Protein AF-A0A9P0KTB0-F1 (afdb_monomer_lite)

Structure (mmCIF, N/CA/C/O backbone):
data_AF-A0A9P0KTB0-F1
#
_entry.id   AF-A0A9P0KTB0-F1
#
loop_
_atom_site.group_PDB
_atom_site.id
_atom_site.type_symbol
_atom_site.label_atom_id
_atom_site.label_alt_id
_atom_site.label_comp_id
_atom_site.label_asym_id
_atom_site.label_entity_id
_atom_site.label_seq_id
_atom_site.pdbx_PDB_ins_code
_atom_site.Cartn_x
_atom_site.Cartn_y
_atom_site.Cartn_z
_atom_site.occupancy
_atom_site.B_iso_or_equiv
_atom_site.auth_seq_id
_atom_site.auth_comp_id
_atom_site.auth_asym_id
_atom_site.auth_atom_id
_atom_site.pdbx_PDB_model_num
ATOM 1 N N . MET A 1 1 ? -1.984 -13.076 28.689 1.00 45.19 1 MET A N 1
ATOM 2 C CA . MET A 1 1 ? -1.529 -12.205 27.582 1.00 45.19 1 MET A CA 1
ATOM 3 C C . MET A 1 1 ? -1.527 -10.778 28.099 1.00 45.19 1 MET A C 1
ATOM 5 O O . MET A 1 1 ? -2.536 -10.356 28.647 1.00 45.19 1 MET A O 1
ATOM 9 N N . PHE A 1 2 ? -0.382 -10.100 28.063 1.00 56.25 2 PHE A N 1
ATOM 10 C CA . PHE A 1 2 ? -0.177 -8.810 28.726 1.00 56.25 2 PHE A CA 1
ATOM 11 C C . PHE A 1 2 ? -1.127 -7.754 28.145 1.00 56.25 2 PHE A C 1
ATOM 13 O O . PHE A 1 2 ? -1.122 -7.519 26.942 1.00 56.25 2 PHE A O 1
ATOM 20 N N . ASN A 1 3 ? -1.965 -7.147 28.988 1.00 59.75 3 ASN A N 1
ATOM 21 C CA . ASN A 1 3 ? -2.999 -6.172 28.617 1.00 59.75 3 ASN A CA 1
ATOM 22 C C . ASN A 1 3 ? -2.387 -4.794 28.260 1.00 59.75 3 ASN A C 1
ATOM 24 O O . ASN A 1 3 ? -2.803 -3.760 28.771 1.00 59.75 3 ASN A O 1
ATOM 28 N N . GLN A 1 4 ? -1.327 -4.801 27.446 1.00 68.00 4 GLN A N 1
ATOM 29 C CA . GLN A 1 4 ? -0.488 -3.654 27.081 1.00 68.00 4 GLN A CA 1
ATOM 30 C C . GLN A 1 4 ? -0.824 -3.093 25.688 1.00 68.00 4 GLN A C 1
ATOM 32 O O . GLN A 1 4 ? -0.052 -2.323 25.123 1.00 68.00 4 GLN A O 1
ATOM 37 N N . SER A 1 5 ? -1.970 -3.461 25.110 1.00 72.00 5 SER A N 1
ATOM 38 C CA . SER A 1 5 ? -2.433 -2.840 23.869 1.00 72.00 5 SER A CA 1
ATOM 39 C C . SER A 1 5 ? -3.031 -1.471 24.184 1.00 72.00 5 SER A C 1
ATOM 41 O O . SER A 1 5 ? -4.009 -1.355 24.923 1.00 72.00 5 SER A O 1
ATOM 43 N N . THR A 1 6 ? -2.430 -0.421 23.632 1.00 82.44 6 THR A N 1
ATOM 44 C CA . THR A 1 6 ? -2.974 0.937 23.691 1.00 82.44 6 THR A CA 1
ATOM 45 C C . THR A 1 6 ? -3.590 1.291 22.344 1.00 82.44 6 THR A C 1
ATOM 47 O O . THR A 1 6 ? -3.121 0.843 21.298 1.00 82.44 6 THR A O 1
ATOM 50 N N . LYS A 1 7 ? -4.621 2.147 22.345 1.00 74.81 7 LYS A N 1
ATOM 51 C CA . LYS A 1 7 ? -5.182 2.694 21.095 1.00 74.81 7 LYS A CA 1
ATOM 52 C C . LYS A 1 7 ? -4.102 3.385 20.261 1.00 74.81 7 LYS A C 1
ATOM 54 O O . LYS A 1 7 ? -4.096 3.265 19.046 1.00 74.81 7 LYS A O 1
ATOM 59 N N . PHE A 1 8 ? -3.174 4.063 20.933 1.00 81.00 8 PHE A N 1
ATOM 60 C CA . PHE A 1 8 ? -2.015 4.684 20.307 1.00 81.00 8 PHE A CA 1
ATOM 61 C C . PHE A 1 8 ? -1.094 3.658 19.638 1.00 81.00 8 PHE A C 1
ATOM 63 O O . PHE A 1 8 ? -0.760 3.833 18.475 1.00 81.00 8 PHE A O 1
ATOM 70 N N . GLY A 1 9 ? -0.760 2.560 20.321 1.00 84.06 9 GLY A N 1
ATOM 71 C CA . GLY A 1 9 ? 0.048 1.478 19.755 1.00 84.06 9 GLY A CA 1
ATOM 72 C C . GLY A 1 9 ? -0.581 0.851 18.510 1.00 84.06 9 GLY A C 1
ATOM 73 O O . GLY A 1 9 ? 0.113 0.663 17.522 1.00 84.06 9 GLY A O 1
ATOM 74 N N . GLY A 1 10 ? -1.898 0.614 18.514 1.00 82.75 10 GLY A N 1
ATOM 75 C CA . GLY A 1 10 ? -2.602 0.108 17.326 1.00 82.75 10 GLY A CA 1
ATOM 76 C C . GLY A 1 10 ? -2.634 1.099 16.154 1.00 82.75 10 GLY A C 1
ATOM 77 O O . GLY A 1 10 ? -2.543 0.690 15.002 1.00 82.75 10 GLY A O 1
ATOM 78 N N . MET A 1 11 ? -2.725 2.404 16.430 1.00 81.88 11 MET A N 1
ATOM 79 C CA . MET A 1 11 ? -2.615 3.438 15.390 1.00 81.88 11 MET A CA 1
ATOM 80 C C . MET A 1 11 ? -1.188 3.550 14.837 1.00 81.88 11 MET A C 1
ATOM 82 O O . MET A 1 11 ? -1.016 3.765 13.640 1.00 81.88 11 MET A O 1
ATOM 86 N N . LEU A 1 12 ? -0.171 3.397 15.692 1.00 85.69 12 LEU A N 1
ATOM 87 C CA . LEU A 1 12 ? 1.229 3.398 15.273 1.00 85.69 12 LEU A CA 1
ATOM 88 C C . LEU A 1 12 ? 1.570 2.191 14.395 1.00 85.69 12 LEU A C 1
ATOM 90 O O . LEU A 1 12 ? 2.213 2.380 13.372 1.00 85.69 12 LEU A O 1
ATOM 94 N N . ASP A 1 13 ? 1.110 0.995 14.760 1.00 87.00 13 ASP A N 1
ATOM 95 C CA . ASP A 1 13 ? 1.297 -0.240 13.984 1.00 87.00 13 ASP A CA 1
ATOM 96 C C . ASP A 1 13 ? 0.743 -0.082 12.559 1.00 87.00 13 ASP A C 1
ATOM 98 O O . ASP A 1 13 ? 1.474 -0.194 11.575 1.00 87.00 13 ASP A O 1
ATOM 102 N N . GLN A 1 14 ? -0.513 0.374 12.454 1.00 85.50 14 GLN A N 1
ATOM 103 C CA . GLN A 1 14 ? -1.138 0.676 11.168 1.00 85.50 14 GLN A CA 1
ATOM 104 C C . GLN A 1 14 ? -0.358 1.735 10.375 1.00 85.50 14 GLN A C 1
ATOM 106 O O . GLN A 1 14 ? -0.214 1.599 9.163 1.00 85.50 14 GLN A O 1
ATOM 111 N N . LEU A 1 15 ? 0.138 2.798 11.018 1.00 85.81 15 LEU A N 1
ATOM 112 C CA . LEU A 1 15 ? 0.919 3.832 10.334 1.00 85.81 15 LEU A CA 1
ATOM 113 C C . LEU A 1 15 ? 2.248 3.277 9.803 1.00 85.81 15 LEU A C 1
ATOM 115 O O . LEU A 1 15 ? 2.632 3.581 8.673 1.00 85.81 15 LEU A O 1
ATOM 119 N N . THR A 1 16 ? 2.945 2.465 10.598 1.00 88.75 16 THR A N 1
ATOM 120 C CA . THR A 1 16 ? 4.216 1.851 10.205 1.00 88.75 16 THR A CA 1
ATOM 121 C C . THR A 1 16 ? 4.041 0.905 9.015 1.00 88.75 16 THR A C 1
ATOM 123 O O . THR A 1 16 ? 4.840 0.987 8.079 1.00 88.75 16 THR A O 1
ATOM 126 N N . ASP A 1 17 ? 2.964 0.116 8.970 1.00 87.31 17 ASP A N 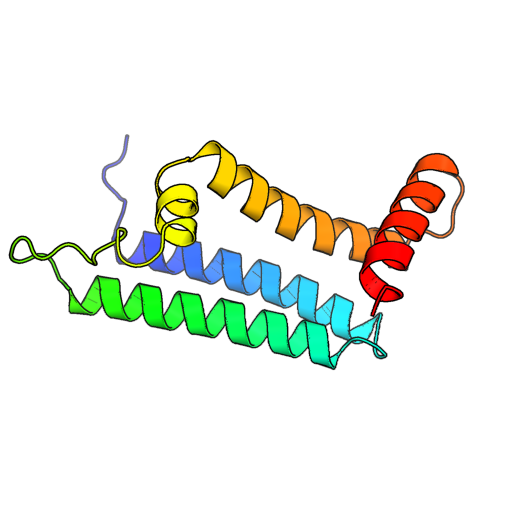1
ATOM 127 C CA . ASP A 1 17 ? 2.639 -0.742 7.819 1.00 87.31 17 ASP A CA 1
ATOM 128 C C . ASP A 1 17 ? 2.439 0.068 6.524 1.00 87.31 17 ASP A C 1
ATOM 130 O O . ASP A 1 17 ? 2.949 -0.285 5.450 1.00 87.31 17 ASP A O 1
ATOM 134 N N . ARG A 1 18 ? 1.743 1.213 6.618 1.00 88.62 18 ARG A N 1
ATOM 135 C CA . ARG A 1 18 ? 1.516 2.112 5.469 1.00 88.62 18 ARG A CA 1
ATOM 136 C C . ARG A 1 18 ? 2.812 2.761 5.001 1.00 88.62 18 ARG A C 1
ATOM 138 O O . ARG A 1 18 ? 3.069 2.810 3.799 1.00 88.62 18 ARG A O 1
ATOM 145 N N . CYS A 1 19 ? 3.661 3.199 5.930 1.00 89.50 19 CYS A N 1
ATOM 146 C CA . CYS A 1 19 ? 4.988 3.723 5.608 1.00 89.50 19 CYS A CA 1
ATOM 147 C C . CYS A 1 19 ? 5.866 2.677 4.903 1.00 89.50 19 CYS A C 1
ATOM 149 O O . CYS A 1 19 ? 6.566 3.021 3.949 1.00 89.50 19 CYS A O 1
ATOM 151 N N . GLY A 1 20 ? 5.800 1.408 5.322 1.00 89.88 20 GLY A N 1
ATOM 152 C CA . GLY A 1 20 ? 6.507 0.305 4.667 1.00 89.88 20 GLY A CA 1
ATOM 153 C C . GLY A 1 20 ? 6.063 0.106 3.216 1.00 89.88 20 GLY A C 1
ATOM 154 O O . GLY A 1 20 ? 6.894 0.088 2.304 1.00 89.88 20 GLY A O 1
ATOM 155 N N . THR A 1 21 ? 4.749 0.053 2.985 1.00 88.88 21 THR A N 1
ATOM 156 C CA . THR A 1 21 ? 4.182 -0.078 1.631 1.00 88.88 21 THR A CA 1
ATOM 157 C C . THR A 1 21 ? 4.520 1.135 0.759 1.00 88.88 21 THR A C 1
ATOM 159 O O . THR A 1 21 ? 4.936 0.976 -0.388 1.00 88.88 21 THR A O 1
ATOM 162 N N . MET A 1 22 ? 4.424 2.353 1.303 1.00 90.69 22 MET A N 1
ATOM 163 C CA . MET A 1 22 ? 4.790 3.585 0.595 1.00 90.69 22 MET A CA 1
ATOM 164 C C . MET A 1 22 ? 6.264 3.585 0.171 1.00 90.69 22 MET A C 1
ATOM 166 O O . MET A 1 22 ? 6.571 3.964 -0.957 1.00 90.69 22 MET A O 1
ATOM 170 N N . GLY A 1 23 ? 7.174 3.125 1.036 1.00 91.69 23 GLY A N 1
ATOM 171 C CA . GLY A 1 23 ? 8.594 3.005 0.700 1.00 91.69 23 GLY A CA 1
ATOM 172 C C . GLY A 1 23 ? 8.829 2.097 -0.511 1.00 91.69 23 GLY A C 1
ATOM 173 O O . GLY A 1 23 ? 9.550 2.472 -1.437 1.00 91.69 23 GLY A O 1
ATOM 174 N N . LEU A 1 24 ? 8.161 0.941 -0.550 1.00 89.75 24 LEU A N 1
ATOM 175 C CA . LEU A 1 24 ? 8.236 0.014 -1.681 1.00 89.75 24 LEU A CA 1
ATOM 176 C C . LEU A 1 24 ? 7.681 0.633 -2.975 1.00 89.75 24 LEU A C 1
ATOM 178 O O . LEU A 1 24 ? 8.318 0.550 -4.028 1.00 89.75 24 LEU A O 1
ATOM 182 N N . VAL A 1 25 ? 6.519 1.288 -2.904 1.00 90.69 25 VAL A N 1
ATOM 183 C CA . VAL A 1 25 ? 5.876 1.905 -4.075 1.00 90.69 25 VAL A CA 1
ATOM 184 C C . VAL A 1 25 ? 6.669 3.111 -4.592 1.00 90.69 25 VAL A C 1
ATOM 186 O O . VAL A 1 25 ? 6.774 3.295 -5.804 1.00 90.69 25 VAL A O 1
ATOM 189 N N . ALA A 1 26 ? 7.305 3.892 -3.716 1.00 91.94 26 ALA A N 1
ATOM 190 C CA . ALA A 1 26 ? 8.190 4.986 -4.114 1.00 91.94 26 ALA A CA 1
ATOM 191 C C . ALA A 1 26 ? 9.418 4.483 -4.895 1.00 91.94 26 ALA A C 1
ATOM 193 O O . ALA A 1 26 ? 9.788 5.066 -5.916 1.00 91.94 26 ALA A O 1
ATOM 194 N N . VAL A 1 27 ? 10.013 3.363 -4.470 1.00 90.75 27 VAL A N 1
ATOM 195 C CA . VAL A 1 27 ? 11.114 2.720 -5.207 1.00 90.75 27 VAL A CA 1
ATOM 196 C C . VAL A 1 27 ? 10.635 2.187 -6.563 1.00 90.75 27 VAL A C 1
ATOM 198 O O . VAL A 1 27 ? 11.307 2.379 -7.575 1.00 90.75 27 VAL A O 1
ATOM 201 N N . LEU A 1 28 ? 9.439 1.594 -6.627 1.00 87.06 28 LEU A N 1
ATOM 202 C CA . LEU A 1 28 ? 8.835 1.166 -7.896 1.00 87.06 28 LEU A CA 1
ATOM 203 C C . LEU A 1 28 ? 8.546 2.333 -8.844 1.00 87.06 28 LEU A C 1
ATOM 205 O O . LEU A 1 28 ? 8.756 2.206 -10.050 1.00 87.06 28 LEU A O 1
ATOM 209 N N . ALA A 1 29 ? 8.107 3.473 -8.314 1.00 89.75 29 ALA A N 1
ATOM 210 C CA . ALA A 1 29 ? 7.877 4.683 -9.095 1.00 89.75 29 ALA A CA 1
ATOM 211 C C . ALA A 1 29 ? 9.178 5.206 -9.732 1.00 89.75 29 ALA A C 1
ATOM 213 O O . ALA A 1 29 ? 9.148 5.704 -10.857 1.00 89.75 29 ALA A O 1
ATOM 214 N N . HIS A 1 30 ? 10.316 5.030 -9.049 1.00 88.50 30 HIS A N 1
ATOM 215 C CA . HIS A 1 30 ? 11.639 5.329 -9.595 1.00 88.50 30 HIS A CA 1
ATOM 216 C C . HIS A 1 30 ? 12.063 4.341 -10.697 1.00 88.50 30 HIS A C 1
ATOM 218 O O . HIS A 1 30 ? 12.579 4.762 -11.730 1.00 88.50 30 HIS A O 1
ATOM 224 N N . PHE A 1 31 ? 11.811 3.040 -10.516 1.00 85.88 31 PHE A N 1
ATOM 225 C CA . PHE A 1 31 ? 12.152 2.000 -11.499 1.00 85.88 31 PHE A CA 1
ATOM 226 C C . PHE A 1 31 ? 11.293 2.026 -12.765 1.00 85.88 31 PHE A C 1
ATOM 228 O O . PHE A 1 31 ? 11.778 1.723 -13.855 1.00 85.88 31 PHE A O 1
ATOM 235 N N . TYR A 1 32 ? 10.021 2.406 -12.639 1.00 84.50 32 TYR A N 1
ATOM 236 C CA . TYR A 1 32 ? 9.064 2.449 -13.741 1.00 84.50 32 TYR A CA 1
ATOM 237 C C . TYR A 1 32 ? 8.537 3.879 -13.958 1.00 84.50 32 TYR A C 1
ATOM 239 O O . TYR A 1 32 ? 7.347 4.137 -13.744 1.00 84.50 32 TYR A O 1
ATOM 247 N N . PRO A 1 33 ? 9.374 4.817 -14.450 1.00 83.88 33 PRO A N 1
ATOM 248 C CA . PRO A 1 33 ? 9.018 6.236 -14.552 1.00 83.88 33 PRO A CA 1
ATOM 249 C C . PRO A 1 33 ? 7.799 6.493 -15.452 1.00 83.88 33 PRO A C 1
ATOM 251 O O . PRO A 1 33 ? 7.049 7.440 -15.228 1.00 83.88 33 PRO A O 1
ATOM 254 N N . LYS A 1 34 ? 7.532 5.607 -16.425 1.00 85.06 34 LYS A N 1
ATOM 255 C CA . LYS A 1 34 ? 6.341 5.663 -17.292 1.00 85.06 34 LYS A CA 1
ATOM 256 C C . LYS A 1 34 ? 5.018 5.594 -16.509 1.00 85.06 34 LYS A C 1
ATOM 258 O O . LYS A 1 34 ? 4.032 6.175 -16.947 1.00 85.06 34 LYS A O 1
ATOM 263 N N . TYR A 1 35 ? 4.996 4.908 -15.365 1.00 82.69 35 TYR A N 1
ATOM 264 C CA . TYR A 1 35 ? 3.803 4.723 -14.527 1.00 82.69 35 TYR A CA 1
ATOM 265 C C . TYR A 1 35 ? 3.908 5.459 -13.185 1.00 82.69 35 TYR A C 1
ATOM 267 O O . TYR A 1 35 ? 3.076 5.260 -12.303 1.00 82.69 35 TYR A O 1
ATOM 275 N N . MET A 1 36 ? 4.904 6.338 -13.031 1.00 86.75 36 MET A N 1
ATOM 276 C CA . MET A 1 36 ? 5.169 7.092 -11.802 1.00 86.75 36 MET A CA 1
ATOM 277 C C . MET A 1 36 ? 3.928 7.833 -11.292 1.00 86.75 36 MET A C 1
ATOM 279 O O . MET A 1 36 ? 3.646 7.807 -10.098 1.00 86.75 36 MET A O 1
ATOM 283 N N . PHE A 1 37 ? 3.147 8.432 -12.197 1.00 88.62 37 PHE A N 1
ATOM 284 C CA . PHE A 1 37 ? 1.901 9.112 -11.843 1.00 88.62 37 PHE A CA 1
ATOM 285 C C . PHE A 1 37 ? 0.875 8.170 -11.194 1.00 88.62 37 PHE A C 1
ATOM 287 O O . PHE A 1 37 ? 0.255 8.540 -10.202 1.00 88.62 37 PHE A O 1
ATOM 294 N N . LEU A 1 38 ? 0.728 6.941 -11.704 1.00 87.62 38 LEU A N 1
ATOM 295 C CA . LEU A 1 38 ? -0.211 5.955 -11.156 1.00 87.62 38 LEU A CA 1
ATOM 296 C C . LEU A 1 38 ? 0.225 5.477 -9.769 1.00 87.62 38 LEU A C 1
ATOM 298 O O . LEU A 1 38 ? -0.606 5.381 -8.869 1.00 87.62 38 LEU A O 1
ATOM 302 N N . TYR A 1 39 ? 1.524 5.240 -9.572 1.00 88.31 39 TYR A N 1
ATOM 303 C CA . TYR A 1 39 ? 2.061 4.872 -8.261 1.00 88.31 39 TYR A CA 1
ATOM 304 C C . TYR A 1 39 ? 1.905 6.005 -7.239 1.00 88.31 39 TYR A C 1
ATOM 306 O O . TYR A 1 39 ? 1.471 5.757 -6.117 1.00 88.31 39 TYR A O 1
ATOM 314 N N . LEU A 1 40 ? 2.181 7.253 -7.632 1.00 89.75 40 LEU A N 1
ATOM 315 C CA . LEU A 1 40 ? 1.959 8.434 -6.789 1.00 89.75 40 LEU A CA 1
ATOM 316 C C . LEU A 1 40 ? 0.484 8.597 -6.415 1.00 89.75 40 LEU A C 1
ATOM 318 O O . LEU A 1 40 ? 0.175 8.750 -5.237 1.00 89.75 40 LEU A O 1
ATOM 322 N N . MET A 1 41 ? -0.422 8.495 -7.391 1.00 91.38 41 MET A N 1
ATOM 323 C CA . MET A 1 41 ? -1.866 8.537 -7.147 1.00 91.38 41 MET A CA 1
ATOM 324 C C . MET A 1 41 ? -2.312 7.425 -6.193 1.00 91.38 41 MET A C 1
ATOM 326 O O . MET A 1 41 ? -3.027 7.701 -5.232 1.00 91.38 41 MET A O 1
ATOM 330 N N . SER A 1 42 ? -1.856 6.187 -6.409 1.00 89.44 42 SER A N 1
ATOM 331 C CA . SER A 1 42 ? -2.177 5.059 -5.530 1.00 89.44 42 SER A CA 1
ATOM 332 C C . SER A 1 42 ? -1.693 5.293 -4.097 1.00 89.44 42 SER A C 1
ATOM 334 O O . SER A 1 42 ? -2.441 5.023 -3.161 1.00 89.44 42 SER A O 1
ATOM 336 N N . MET A 1 43 ? -0.474 5.819 -3.911 1.00 90.06 43 MET A N 1
ATOM 337 C CA . MET A 1 43 ? 0.060 6.155 -2.584 1.00 90.06 43 MET A CA 1
ATOM 338 C C . MET A 1 43 ? -0.745 7.271 -1.911 1.00 90.06 43 MET A C 1
ATOM 340 O O . MET A 1 43 ? -1.079 7.169 -0.732 1.00 90.06 43 MET A O 1
ATOM 344 N N . SER A 1 44 ? -1.081 8.330 -2.654 1.00 90.19 44 SER A N 1
ATOM 345 C CA . SER A 1 44 ? -1.865 9.448 -2.121 1.00 90.19 44 SER A CA 1
ATOM 346 C C . SER A 1 44 ? -3.260 9.010 -1.676 1.00 90.19 44 SER A C 1
ATOM 348 O O . SER A 1 44 ? -3.706 9.417 -0.605 1.00 90.19 44 SER A O 1
ATOM 350 N N . ILE A 1 45 ? -3.930 8.160 -2.462 1.00 90.38 45 ILE A N 1
ATOM 351 C CA . ILE A 1 45 ? -5.259 7.637 -2.123 1.00 90.38 45 ILE A CA 1
ATOM 352 C C . ILE A 1 45 ? -5.188 6.731 -0.887 1.00 90.38 45 ILE A C 1
ATOM 354 O O . ILE A 1 45 ? -5.989 6.918 0.026 1.00 90.38 45 ILE A O 1
ATOM 358 N N . ASP A 1 46 ? -4.223 5.804 -0.807 1.00 89.75 46 ASP A N 1
ATOM 359 C CA . ASP A 1 46 ? -4.096 4.891 0.343 1.00 89.75 46 ASP A CA 1
ATOM 360 C C . ASP A 1 46 ? -3.916 5.659 1.662 1.00 89.75 46 ASP A C 1
ATOM 362 O O . ASP A 1 46 ? -4.645 5.415 2.629 1.00 89.75 46 ASP A O 1
ATOM 366 N N . ILE A 1 47 ? -3.017 6.651 1.682 1.00 88.06 47 ILE A N 1
ATOM 367 C CA . ILE A 1 47 ? -2.756 7.478 2.869 1.00 88.06 47 ILE A CA 1
ATOM 368 C C . ILE A 1 47 ? -3.969 8.347 3.210 1.00 88.06 47 ILE A C 1
ATOM 370 O O . ILE A 1 47 ? -4.364 8.406 4.374 1.00 88.06 47 ILE A O 1
ATOM 374 N N . ALA A 1 48 ? -4.587 9.001 2.220 1.00 88.25 48 ALA A N 1
ATOM 375 C CA . ALA A 1 48 ? -5.746 9.861 2.452 1.00 88.25 48 ALA A CA 1
ATOM 376 C C . ALA A 1 48 ? -6.943 9.073 3.010 1.00 88.25 48 ALA A C 1
ATOM 378 O O . ALA A 1 48 ? -7.574 9.512 3.973 1.00 88.25 48 ALA A O 1
ATOM 379 N N . CYS A 1 49 ? -7.229 7.889 2.459 1.00 85.31 49 CYS A N 1
ATOM 380 C CA . CYS A 1 49 ? -8.300 7.020 2.944 1.00 85.31 49 CYS A CA 1
ATOM 381 C C . CYS A 1 49 ? -8.043 6.545 4.380 1.00 85.31 49 CYS A C 1
ATOM 383 O O . CYS A 1 49 ? -8.949 6.625 5.212 1.00 85.31 49 CYS A O 1
ATOM 385 N N . HIS A 1 50 ? -6.820 6.110 4.701 1.00 86.06 50 HIS A N 1
ATOM 386 C CA . HIS A 1 50 ? -6.471 5.685 6.061 1.00 86.06 50 HIS A CA 1
ATOM 387 C C . HIS A 1 50 ? -6.492 6.844 7.056 1.00 86.06 50 HIS A C 1
ATOM 389 O O . HIS A 1 50 ? -6.971 6.674 8.174 1.00 86.06 50 HIS A O 1
ATOM 395 N N . TRP A 1 51 ? -6.041 8.030 6.647 1.00 83.88 51 TRP A N 1
ATOM 396 C CA . TRP A 1 51 ? -6.107 9.238 7.464 1.00 83.88 51 TRP A CA 1
ATOM 397 C C . TRP A 1 51 ? -7.553 9.606 7.805 1.00 83.88 51 TRP A C 1
ATOM 399 O O . TRP A 1 51 ? -7.884 9.782 8.977 1.00 83.88 51 TRP A O 1
ATOM 409 N N . ILE A 1 52 ? -8.441 9.654 6.805 1.00 84.75 52 ILE A N 1
ATOM 410 C CA . ILE A 1 52 ? -9.870 9.935 7.011 1.00 84.75 52 ILE A CA 1
ATOM 411 C C . ILE A 1 52 ? -10.506 8.851 7.888 1.00 84.75 52 ILE A C 1
ATOM 413 O O . ILE A 1 52 ? -11.211 9.172 8.844 1.00 84.75 52 ILE A O 1
ATOM 417 N N . TYR A 1 53 ? -10.227 7.573 7.623 1.00 82.81 53 TYR A N 1
ATOM 418 C CA . TYR A 1 53 ? -10.728 6.468 8.439 1.00 82.81 53 TYR A CA 1
ATOM 419 C C . TYR A 1 53 ? -10.275 6.602 9.901 1.00 82.81 53 TYR A C 1
ATOM 421 O O . TYR A 1 53 ? -11.101 6.602 10.811 1.00 82.81 53 TYR A O 1
ATOM 429 N N . LEU A 1 54 ? -8.986 6.829 10.150 1.00 82.44 54 LEU A N 1
ATOM 430 C CA . LEU A 1 54 ? -8.452 6.993 11.500 1.00 82.44 54 LEU A CA 1
ATOM 431 C C . LEU A 1 54 ? -9.075 8.212 12.198 1.00 82.44 54 LEU A C 1
ATOM 433 O O . LEU A 1 54 ? -9.577 8.084 13.314 1.00 82.44 54 LEU A O 1
ATOM 437 N N . HIS A 1 55 ? -9.175 9.359 11.523 1.00 82.25 55 HIS A N 1
ATOM 438 C CA . HIS A 1 55 ? -9.847 10.541 12.067 1.00 82.25 55 HIS A CA 1
ATOM 439 C C . HIS A 1 55 ? -11.319 10.302 12.394 1.00 82.25 55 HIS A C 1
ATOM 441 O O . HIS A 1 55 ? -11.762 10.681 13.476 1.00 82.25 55 HIS A O 1
ATOM 447 N N . THR A 1 56 ? -12.075 9.652 11.508 1.00 76.69 56 THR A N 1
ATOM 448 C CA . THR A 1 56 ? -13.482 9.323 11.778 1.00 76.69 56 THR A CA 1
ATOM 449 C C . THR A 1 56 ? -13.610 8.377 12.971 1.00 76.69 56 THR A C 1
ATOM 451 O O . THR A 1 56 ? -14.431 8.640 13.844 1.00 76.69 56 THR A O 1
ATOM 454 N N . THR A 1 57 ? -12.750 7.360 13.100 1.00 72.50 57 THR A N 1
ATOM 455 C CA . THR A 1 57 ? -12.770 6.448 14.262 1.00 72.50 57 THR A CA 1
ATOM 456 C C . THR A 1 57 ? -12.402 7.133 15.583 1.00 72.50 57 THR A C 1
ATOM 458 O O . THR A 1 57 ? -12.951 6.779 16.629 1.00 72.50 57 THR A O 1
ATOM 461 N N . VAL A 1 58 ? -11.509 8.131 15.555 1.00 73.38 58 VAL A N 1
ATOM 462 C CA . VAL A 1 58 ? -11.131 8.933 16.731 1.00 73.38 58 VAL A CA 1
ATOM 463 C C . VAL A 1 58 ? -12.244 9.915 17.108 1.00 73.38 58 VAL A C 1
ATOM 465 O O . VAL A 1 58 ? -12.626 9.982 18.277 1.00 73.38 58 VAL A O 1
ATOM 468 N N . LEU A 1 59 ? -12.796 10.641 16.128 1.00 70.88 59 LEU A N 1
ATOM 4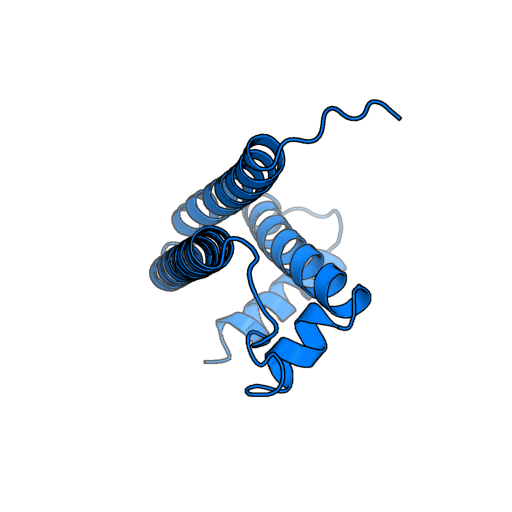69 C CA . LEU A 1 59 ? -13.883 11.613 16.316 1.00 70.88 59 LEU A CA 1
ATOM 470 C C . LEU A 1 59 ? -15.186 10.948 16.776 1.00 70.88 59 LEU A C 1
ATOM 472 O O . LEU A 1 59 ? -15.928 11.527 17.561 1.00 70.88 59 LEU A O 1
ATOM 476 N N . GLN A 1 60 ? -15.442 9.711 16.346 1.00 66.75 60 GLN A N 1
ATOM 477 C CA . GLN A 1 60 ? -16.595 8.912 16.769 1.00 66.75 60 GLN A CA 1
ATOM 478 C C . GLN A 1 60 ? -16.463 8.316 18.177 1.00 66.75 60 GLN A C 1
ATOM 480 O O . GLN A 1 60 ? -17.298 7.488 18.542 1.00 66.75 60 GLN A O 1
ATOM 485 N N . GLY A 1 61 ? -15.437 8.704 18.954 1.00 60.03 61 GLY A N 1
ATOM 486 C CA . GLY A 1 61 ? -15.157 8.280 20.331 1.00 60.03 61 GLY A CA 1
ATOM 487 C C . GLY A 1 61 ? -16.389 7.758 21.075 1.00 60.03 61 GLY A C 1
ATOM 488 O O . GLY A 1 61 ? -17.170 8.535 21.608 1.00 60.03 61 GLY A O 1
ATOM 489 N N . LYS A 1 62 ? -16.574 6.429 21.030 1.00 59.41 62 LYS A N 1
ATOM 490 C CA . LYS A 1 62 ? -17.822 5.703 21.335 1.00 59.41 62 LYS A CA 1
ATOM 491 C C . LYS A 1 62 ? -18.820 6.455 22.233 1.00 59.41 62 LYS A C 1
ATOM 493 O O . LYS A 1 62 ? -18.672 6.411 23.450 1.00 59.41 62 LYS A O 1
ATOM 498 N N . THR A 1 63 ? -19.901 6.976 21.646 1.00 42.97 63 THR A N 1
ATOM 499 C CA . THR A 1 63 ? -21.213 7.139 22.303 1.00 42.97 63 THR A CA 1
ATOM 500 C C . THR A 1 63 ? -22.351 6.986 21.274 1.00 42.97 63 THR A C 1
ATOM 502 O O . THR A 1 63 ? -22.536 7.813 20.397 1.00 42.97 63 THR A O 1
ATOM 505 N N . SER A 1 64 ? -23.132 5.906 21.413 1.00 38.66 64 SER A N 1
ATOM 506 C CA . SER A 1 64 ? -24.482 5.702 20.848 1.00 38.66 64 SER A CA 1
ATOM 507 C C . SER A 1 64 ? -24.664 5.429 19.333 1.00 38.66 64 SER A C 1
ATOM 509 O O . SER A 1 64 ? -24.749 6.327 18.506 1.00 38.66 64 SER A O 1
ATOM 511 N N . HIS A 1 65 ? -24.800 4.135 19.004 1.00 42.47 65 HIS A N 1
ATOM 512 C CA . HIS A 1 65 ? -25.728 3.487 18.046 1.00 42.47 65 HIS A CA 1
ATOM 513 C C . HIS A 1 65 ? -26.170 4.139 16.719 1.00 42.47 65 HIS A C 1
ATOM 515 O O . HIS A 1 65 ? -27.174 3.706 16.155 1.00 42.47 65 HIS A O 1
ATOM 521 N N . LYS A 1 66 ? -25.413 5.051 16.113 1.00 40.00 66 LYS A N 1
ATOM 522 C CA . LYS A 1 66 ? -25.473 5.202 14.654 1.00 40.00 66 LYS A CA 1
ATOM 523 C C . LYS A 1 66 ? -24.206 4.613 14.076 1.00 40.00 66 LYS A C 1
ATOM 525 O O . LYS A 1 66 ? -23.165 5.257 14.018 1.00 40.00 66 LYS A O 1
ATOM 530 N N . PHE A 1 67 ? -24.319 3.322 13.761 1.00 45.84 67 PHE A N 1
ATOM 531 C CA . PHE A 1 67 ? -23.494 2.639 12.780 1.00 45.84 67 PHE A CA 1
ATOM 532 C C . PHE A 1 67 ? -23.005 3.676 11.761 1.00 45.84 67 PHE A C 1
ATOM 534 O O . PHE A 1 67 ? -23.829 4.362 11.156 1.00 45.84 67 PHE A O 1
ATOM 541 N N . ILE A 1 68 ? -21.687 3.788 11.553 1.00 48.38 68 ILE A N 1
ATOM 542 C CA . ILE A 1 68 ? -21.248 4.032 10.179 1.00 48.38 68 ILE A CA 1
ATOM 543 C C . ILE A 1 68 ? -21.993 2.959 9.418 1.00 48.38 68 ILE A C 1
ATOM 545 O O . ILE A 1 68 ? -21.796 1.772 9.698 1.00 48.38 68 ILE A O 1
ATOM 549 N N . ASP A 1 69 ? -22.957 3.387 8.620 1.00 45.53 69 ASP A N 1
ATOM 550 C CA . ASP A 1 69 ? -23.811 2.498 7.883 1.00 45.53 69 ASP A CA 1
ATOM 551 C C . ASP A 1 69 ? -22.907 1.839 6.845 1.00 45.53 69 ASP A C 1
ATOM 553 O O . ASP A 1 69 ? -22.789 2.262 5.701 1.00 45.53 69 ASP A O 1
ATOM 557 N N . MET A 1 70 ? -22.212 0.782 7.267 1.00 49.16 70 MET A N 1
ATOM 558 C CA . MET A 1 70 ? -21.502 -0.141 6.395 1.00 49.16 70 MET A CA 1
ATOM 559 C C . MET A 1 70 ? -22.499 -0.830 5.441 1.00 49.16 70 MET A C 1
ATOM 561 O O . MET A 1 70 ? -22.097 -1.728 4.707 1.00 49.16 70 MET A O 1
ATOM 565 N N . SER A 1 71 ? -23.787 -0.439 5.452 1.00 44.25 71 SER A N 1
ATOM 566 C CA . SER A 1 71 ? -24.810 -0.785 4.471 1.00 44.25 71 SER A CA 1
ATOM 567 C C . SER A 1 71 ? -24.993 0.232 3.330 1.00 44.25 71 SER A C 1
ATOM 569 O O . SER A 1 71 ? -25.647 -0.120 2.353 1.00 44.25 71 SER A O 1
ATOM 571 N N . GLU A 1 72 ? -24.365 1.420 3.338 1.00 53.56 72 GLU A N 1
ATOM 572 C CA . GLU A 1 72 ? -24.492 2.342 2.186 1.00 53.56 72 GLU A CA 1
ATOM 573 C C . GLU A 1 72 ? -23.735 1.857 0.939 1.00 53.56 72 GLU A C 1
ATOM 575 O O . GLU A 1 72 ? -24.108 2.202 -0.183 1.00 53.56 72 GLU A O 1
ATOM 580 N N . ASN A 1 73 ? -22.698 1.023 1.097 1.00 60.16 73 ASN A N 1
ATOM 581 C CA . ASN A 1 73 ? -21.982 0.452 -0.041 1.00 60.16 73 ASN A CA 1
ATOM 582 C C . ASN A 1 73 ? -21.702 -1.053 0.156 1.00 60.16 73 ASN A C 1
ATOM 584 O O . ASN A 1 73 ? -20.871 -1.419 0.995 1.00 60.16 73 ASN A O 1
ATOM 588 N N . PRO A 1 74 ? -22.349 -1.951 -0.616 1.00 68.50 74 PRO A N 1
ATOM 589 C CA . PRO A 1 74 ? -22.221 -3.401 -0.442 1.00 68.50 74 PRO A CA 1
ATOM 590 C C . PRO A 1 74 ? -20.781 -3.901 -0.629 1.00 68.50 74 PRO A C 1
ATOM 592 O O . PRO A 1 74 ? -20.395 -4.903 -0.030 1.00 68.50 74 PRO A O 1
ATOM 595 N N . ILE A 1 75 ? -19.957 -3.174 -1.391 1.00 68.19 75 ILE A N 1
ATOM 596 C CA . ILE A 1 75 ? -18.535 -3.487 -1.596 1.00 68.19 75 ILE A CA 1
ATOM 597 C C . ILE A 1 75 ? -17.751 -3.321 -0.288 1.00 68.19 75 ILE A C 1
ATOM 599 O O . ILE A 1 75 ? -17.004 -4.215 0.108 1.00 68.19 75 ILE A O 1
ATOM 603 N N . MET A 1 76 ? -17.967 -2.208 0.417 1.00 64.88 76 MET A N 1
ATOM 604 C CA . MET A 1 76 ? -17.350 -1.941 1.721 1.00 64.88 76 MET A CA 1
ATOM 605 C C . MET A 1 76 ? -17.839 -2.943 2.770 1.00 64.88 76 MET A C 1
ATOM 607 O O . MET A 1 76 ? -17.048 -3.446 3.567 1.00 64.88 76 MET A O 1
ATOM 611 N N . SER A 1 77 ? -19.128 -3.295 2.723 1.00 69.00 77 SER A N 1
ATOM 612 C CA . SER A 1 77 ? -19.710 -4.304 3.609 1.00 69.00 77 SER A CA 1
ATOM 613 C C . SER A 1 77 ? -19.018 -5.658 3.457 1.00 69.00 77 SER A C 1
ATOM 615 O O . SER A 1 77 ? -18.572 -6.234 4.446 1.00 69.00 77 SER A O 1
ATOM 617 N N . ILE A 1 78 ? -18.848 -6.148 2.226 1.00 72.31 78 ILE A N 1
ATOM 618 C CA . ILE A 1 78 ? -18.180 -7.429 1.954 1.00 72.31 78 ILE A CA 1
ATOM 619 C C . ILE A 1 78 ? -16.704 -7.374 2.364 1.00 72.31 78 ILE A C 1
ATOM 621 O O . ILE A 1 78 ? -16.210 -8.317 2.986 1.00 72.31 78 ILE A O 1
ATOM 625 N N . TYR A 1 79 ? -16.028 -6.262 2.063 1.00 70.81 79 TYR A N 1
ATOM 626 C CA . TYR A 1 79 ? -14.617 -6.054 2.384 1.00 70.81 79 TYR A CA 1
ATOM 627 C C . TYR A 1 79 ? -14.337 -6.136 3.891 1.00 70.81 79 TYR A C 1
ATOM 629 O O . TYR A 1 79 ? -13.399 -6.814 4.306 1.00 70.81 79 TYR A O 1
ATOM 637 N N . TYR A 1 80 ? -15.179 -5.515 4.721 1.00 69.25 80 TYR A N 1
ATOM 638 C CA . TYR A 1 80 ? -15.007 -5.530 6.177 1.00 69.25 80 TYR A CA 1
ATOM 639 C C . TYR A 1 80 ? -15.695 -6.711 6.883 1.00 69.25 80 TYR A C 1
ATOM 641 O O . TYR A 1 80 ? -15.288 -7.077 7.987 1.00 69.25 80 TYR A O 1
ATOM 649 N N . THR A 1 81 ? -16.705 -7.339 6.271 1.00 77.12 81 THR A N 1
ATOM 650 C CA . THR A 1 81 ? -17.414 -8.497 6.851 1.00 77.12 81 THR A CA 1
ATOM 651 C C . THR A 1 81 ? -16.628 -9.792 6.667 1.00 77.12 81 THR A C 1
ATOM 653 O O . THR A 1 81 ? -16.591 -10.632 7.569 1.00 77.12 81 THR A O 1
ATOM 656 N N . ASN A 1 82 ? -15.978 -9.975 5.515 1.00 79.75 82 ASN A N 1
ATOM 657 C CA . ASN A 1 82 ? -15.268 -11.209 5.204 1.00 79.75 82 ASN A CA 1
ATOM 658 C C . ASN A 1 82 ? -13.755 -11.055 5.416 1.00 79.75 82 ASN A C 1
ATOM 660 O O . ASN A 1 82 ? -13.037 -10.516 4.574 1.00 79.75 82 ASN A O 1
ATOM 664 N N . ARG A 1 83 ? -13.251 -11.619 6.522 1.00 76.31 83 ARG A N 1
ATOM 665 C CA . ARG A 1 83 ? -11.812 -11.622 6.850 1.00 76.31 83 ARG A CA 1
ATOM 666 C C . ARG A 1 83 ? -10.943 -12.239 5.755 1.00 76.31 83 ARG A C 1
ATOM 668 O O . ARG A 1 83 ? -9.810 -11.808 5.577 1.00 76.31 83 ARG A O 1
ATOM 675 N N . THR A 1 84 ? -11.457 -13.223 5.020 1.00 80.75 84 THR A N 1
ATOM 676 C CA . THR A 1 84 ? -10.727 -13.860 3.920 1.00 80.75 84 THR A CA 1
ATOM 677 C C . THR A 1 84 ? -10.552 -12.902 2.745 1.00 80.75 84 THR A C 1
ATOM 679 O O . THR A 1 84 ? -9.473 -12.861 2.164 1.00 80.75 84 THR A O 1
ATOM 682 N N . VAL A 1 85 ? -11.571 -12.097 2.425 1.00 81.12 85 VAL A N 1
ATOM 683 C CA . VAL A 1 85 ? -11.494 -11.081 1.358 1.00 81.12 85 VAL A CA 1
ATOM 684 C C . VAL A 1 85 ? -10.522 -9.971 1.747 1.00 81.12 85 VAL A C 1
ATOM 686 O O . VAL A 1 85 ? -9.658 -9.614 0.950 1.00 81.12 85 VAL A O 1
ATOM 689 N N . LEU A 1 86 ? -10.611 -9.487 2.989 1.00 80.06 86 LEU A N 1
ATOM 690 C CA . LEU A 1 86 ? -9.696 -8.481 3.530 1.00 80.06 86 LEU A CA 1
ATOM 691 C C . LEU A 1 86 ? -8.235 -8.950 3.462 1.00 80.06 86 LEU A C 1
ATOM 693 O O . LEU A 1 86 ? -7.370 -8.238 2.952 1.00 80.06 86 LEU A O 1
ATOM 697 N N . PHE A 1 87 ? -7.972 -10.168 3.944 1.00 81.81 87 PHE A N 1
ATOM 698 C CA . PHE A 1 87 ? -6.633 -10.748 3.934 1.00 81.81 87 PHE A CA 1
ATOM 699 C C . PHE A 1 87 ? -6.114 -10.941 2.509 1.00 81.81 87 PHE A C 1
ATOM 701 O O . PHE A 1 87 ? -4.990 -10.549 2.214 1.00 81.81 87 PHE A O 1
ATOM 708 N N . LEU A 1 88 ? -6.933 -11.499 1.612 1.00 84.88 88 LEU A N 1
ATOM 709 C CA . LEU A 1 88 ? -6.532 -11.758 0.231 1.00 84.88 88 LEU A CA 1
ATOM 710 C C . LEU A 1 88 ? -6.248 -10.464 -0.537 1.00 84.88 88 LEU A C 1
ATOM 712 O O . LEU A 1 88 ? -5.302 -10.429 -1.318 1.00 84.88 88 LEU A O 1
ATOM 716 N N . MET A 1 89 ? -7.014 -9.396 -0.300 1.00 82.50 89 MET A N 1
ATOM 717 C CA . MET A 1 89 ? -6.757 -8.098 -0.924 1.00 82.50 89 MET A CA 1
ATOM 718 C C . MET A 1 89 ? -5.469 -7.455 -0.396 1.00 82.50 89 MET A C 1
ATOM 720 O O . MET A 1 89 ? -4.660 -6.996 -1.200 1.00 82.50 89 MET A O 1
ATOM 724 N N . CYS A 1 90 ? -5.250 -7.444 0.924 1.00 82.44 90 CYS A N 1
ATOM 725 C CA . CYS A 1 90 ? -4.037 -6.862 1.509 1.00 82.44 90 CYS A CA 1
ATOM 726 C C . CYS A 1 90 ? -2.788 -7.645 1.078 1.00 82.44 90 CYS A C 1
ATOM 728 O O . CYS A 1 90 ? -1.850 -7.071 0.527 1.00 82.44 90 CYS A O 1
ATOM 730 N N . PHE A 1 91 ? -2.835 -8.974 1.212 1.00 84.94 91 PHE A N 1
ATOM 731 C CA . PHE A 1 91 ? -1.765 -9.868 0.780 1.00 84.94 91 PHE A CA 1
ATOM 732 C C . PHE A 1 91 ? -1.517 -9.776 -0.728 1.00 84.94 91 PHE A C 1
ATOM 734 O O . PHE A 1 91 ? -0.372 -9.719 -1.161 1.00 84.94 91 PHE A O 1
ATOM 741 N N . GLY A 1 92 ? -2.575 -9.730 -1.541 1.00 85.31 92 GLY A N 1
ATOM 742 C CA . GLY A 1 92 ? -2.466 -9.597 -2.992 1.00 85.31 92 GLY A CA 1
ATOM 743 C C . GLY A 1 92 ? -1.828 -8.274 -3.416 1.00 85.31 92 GLY A C 1
ATOM 744 O O . GLY A 1 92 ? -0.984 -8.268 -4.309 1.00 85.31 92 GLY A O 1
ATOM 745 N N . ASN A 1 93 ? -2.181 -7.171 -2.752 1.00 86.44 93 ASN A N 1
ATOM 746 C CA . ASN A 1 93 ? -1.601 -5.852 -3.002 1.00 86.44 93 ASN A CA 1
ATOM 747 C C . ASN A 1 93 ? -0.104 -5.810 -2.651 1.00 86.44 93 ASN A C 1
ATOM 749 O O . ASN A 1 93 ? 0.712 -5.371 -3.462 1.00 86.44 93 ASN A O 1
ATOM 753 N N . GLU A 1 94 ? 0.279 -6.325 -1.481 1.00 85.31 94 GLU A N 1
ATOM 754 C CA . GLU A 1 94 ? 1.690 -6.416 -1.085 1.00 85.31 94 GLU A CA 1
ATOM 755 C C . GLU A 1 94 ? 2.481 -7.360 -1.999 1.00 85.31 94 GLU A C 1
ATOM 757 O O . GLU A 1 94 ? 3.559 -7.003 -2.480 1.00 85.31 94 GLU A O 1
ATOM 762 N N . ALA A 1 95 ? 1.925 -8.534 -2.315 1.00 85.50 95 ALA A N 1
ATOM 763 C CA . ALA A 1 95 ? 2.541 -9.495 -3.223 1.00 85.50 95 ALA A CA 1
ATOM 764 C C . ALA A 1 95 ? 2.711 -8.920 -4.638 1.00 85.50 95 ALA A C 1
ATOM 766 O O . ALA A 1 95 ? 3.724 -9.185 -5.286 1.00 85.50 95 ALA A O 1
ATOM 767 N N . PHE A 1 96 ? 1.767 -8.103 -5.113 1.00 86.06 96 PHE A N 1
ATOM 768 C CA . PHE A 1 96 ? 1.865 -7.422 -6.401 1.00 86.06 96 PHE A CA 1
ATOM 769 C C . PHE A 1 96 ? 3.059 -6.463 -6.436 1.00 86.06 96 PHE A C 1
ATOM 771 O O . PHE A 1 96 ? 3.931 -6.614 -7.296 1.00 86.06 96 PHE A O 1
ATOM 778 N N . TYR A 1 97 ? 3.165 -5.542 -5.474 1.00 86.06 97 TYR A N 1
ATOM 779 C CA . TYR A 1 97 ? 4.294 -4.611 -5.416 1.00 86.06 97 TYR A CA 1
ATOM 780 C C . TYR A 1 97 ? 5.633 -5.332 -5.198 1.00 86.06 97 TYR A C 1
ATOM 782 O O . TYR A 1 97 ? 6.615 -5.028 -5.879 1.00 86.06 97 TYR A O 1
ATOM 790 N N . ALA A 1 98 ? 5.672 -6.350 -4.335 1.00 85.75 98 ALA A N 1
ATOM 791 C CA . ALA A 1 98 ? 6.868 -7.167 -4.134 1.00 85.75 98 ALA A CA 1
ATOM 792 C C . ALA A 1 98 ? 7.279 -7.908 -5.421 1.00 85.75 98 ALA A C 1
ATOM 794 O O . ALA A 1 98 ? 8.460 -7.953 -5.768 1.00 85.75 98 ALA A O 1
ATOM 795 N N . SER A 1 99 ? 6.314 -8.440 -6.178 1.00 82.38 99 SER A N 1
ATOM 796 C CA . SER A 1 99 ? 6.584 -9.121 -7.448 1.00 82.38 99 SER A CA 1
ATOM 797 C C . SER A 1 99 ? 7.126 -8.174 -8.521 1.00 82.38 99 SER A C 1
ATOM 799 O O . SER A 1 99 ? 8.064 -8.539 -9.228 1.00 82.38 99 SER A O 1
ATOM 801 N N . LEU A 1 100 ? 6.607 -6.942 -8.609 1.00 81.88 100 LEU A N 1
ATOM 802 C CA . LEU A 1 100 ? 7.111 -5.913 -9.526 1.00 81.88 100 LEU A CA 1
ATOM 803 C C . LEU A 1 100 ? 8.541 -5.489 -9.185 1.00 81.88 100 LEU A C 1
ATOM 805 O O . LEU A 1 100 ? 9.344 -5.239 -10.088 1.00 81.88 100 LEU A O 1
ATOM 809 N N . TYR A 1 101 ? 8.853 -5.428 -7.890 1.00 85.12 101 TYR A N 1
ATOM 810 C CA . TYR A 1 101 ? 10.189 -5.115 -7.401 1.00 85.12 101 TYR A CA 1
ATOM 811 C C . TYR A 1 101 ? 11.172 -6.227 -7.781 1.00 85.12 101 TYR A C 1
ATOM 813 O O . TYR A 1 101 ? 12.211 -5.957 -8.378 1.00 85.12 101 TYR A O 1
ATOM 821 N N . LEU A 1 102 ? 10.807 -7.491 -7.535 1.00 81.94 102 LEU A N 1
ATOM 822 C CA . LEU A 1 102 ? 11.616 -8.642 -7.947 1.00 81.94 102 LEU A CA 1
ATOM 823 C C . LEU A 1 102 ? 11.785 -8.718 -9.470 1.00 81.94 102 LEU A C 1
ATOM 825 O O . LEU A 1 102 ? 12.875 -9.041 -9.943 1.00 81.94 102 LEU A O 1
ATOM 829 N N . LEU A 1 103 ? 10.746 -8.392 -10.246 1.00 80.88 103 LEU A N 1
ATOM 830 C CA . LEU A 1 103 ? 10.802 -8.390 -11.710 1.00 80.88 103 LEU A CA 1
ATOM 831 C C . LEU A 1 103 ? 11.838 -7.397 -12.250 1.00 80.88 103 LEU A C 1
ATOM 833 O O . LEU A 1 103 ? 12.501 -7.703 -13.236 1.00 80.88 103 LEU A O 1
ATOM 837 N N . TYR A 1 104 ? 11.989 -6.236 -11.605 1.00 75.69 104 TYR A N 1
ATOM 838 C CA . TYR A 1 104 ? 12.966 -5.229 -12.020 1.00 75.69 104 TYR A CA 1
ATOM 839 C C . TYR A 1 104 ? 14.412 -5.726 -11.871 1.00 75.69 104 TYR A C 1
ATOM 841 O O . TYR A 1 104 ? 15.246 -5.469 -12.732 1.00 75.69 104 TYR A O 1
ATOM 849 N N . PHE A 1 105 ? 14.708 -6.472 -10.802 1.00 77.44 105 PHE A N 1
ATOM 850 C CA . PHE A 1 105 ? 16.056 -6.987 -10.539 1.00 77.44 105 PHE A CA 1
ATOM 851 C C . PHE A 1 105 ? 16.356 -8.339 -11.199 1.00 77.44 105 PHE A C 1
ATOM 853 O O . PHE A 1 105 ? 17.523 -8.703 -11.341 1.00 77.44 105 PHE A O 1
ATOM 860 N N . THR A 1 106 ? 15.334 -9.103 -11.595 1.00 67.25 106 THR A N 1
ATOM 861 C CA . THR A 1 106 ? 15.512 -10.481 -12.074 1.00 67.25 106 THR A CA 1
ATOM 862 C C . THR A 1 106 ? 15.268 -10.592 -13.582 1.00 67.25 106 THR A C 1
ATOM 864 O O . THR A 1 106 ? 14.134 -10.756 -14.027 1.00 67.25 106 THR A O 1
ATOM 867 N N . GLU A 1 107 ? 16.342 -10.609 -14.379 1.00 55.25 107 GLU A N 1
ATOM 868 C CA . GLU A 1 107 ? 16.303 -10.975 -15.812 1.00 55.25 107 GLU A CA 1
ATOM 869 C C . GLU A 1 107 ? 16.770 -12.431 -16.096 1.00 55.25 107 GLU A C 1
ATOM 871 O O . GLU A 1 107 ? 16.909 -12.829 -17.252 1.00 55.25 107 GLU A O 1
ATOM 876 N N . GLY A 1 108 ? 16.996 -13.261 -15.063 1.00 49.25 108 GLY A N 1
ATOM 877 C CA . GLY A 1 108 ? 17.698 -14.560 -15.159 1.00 49.25 108 GLY A CA 1
ATOM 878 C C . GLY A 1 108 ? 16.893 -15.848 -14.853 1.00 49.25 108 GLY A C 1
ATOM 879 O O . GLY A 1 108 ? 15.778 -15.796 -14.339 1.00 49.25 108 GLY A O 1
ATOM 880 N N . PRO A 1 109 ? 17.457 -17.042 -15.146 1.00 49.97 109 PRO A N 1
ATOM 881 C CA . PRO A 1 109 ? 16.771 -18.256 -15.622 1.00 49.97 109 PRO A CA 1
ATOM 882 C C . PRO A 1 109 ? 16.154 -19.157 -14.536 1.00 49.97 109 PRO A C 1
ATOM 884 O O . PRO A 1 109 ? 16.117 -20.373 -14.703 1.00 49.97 109 PRO A O 1
ATOM 887 N N . ILE A 1 110 ? 15.656 -18.613 -13.426 1.00 53.91 110 ILE A N 1
ATOM 888 C CA . ILE A 1 110 ? 15.132 -19.457 -12.330 1.00 53.91 110 ILE A CA 1
ATOM 889 C C . ILE A 1 110 ? 13.663 -19.848 -12.562 1.00 53.91 110 ILE A C 1
ATOM 891 O O . ILE A 1 110 ? 13.152 -20.779 -11.950 1.00 53.91 110 ILE A O 1
ATOM 895 N N . SER A 1 111 ? 12.983 -19.230 -13.530 1.00 50.94 111 SER A N 1
ATOM 896 C CA . SER A 1 111 ? 11.703 -19.733 -14.038 1.00 50.94 111 SER A CA 1
ATOM 897 C C . SER A 1 111 ? 11.262 -18.943 -15.267 1.00 50.94 111 SER A C 1
ATOM 899 O O . SER A 1 111 ? 10.592 -17.916 -15.176 1.00 50.94 111 SER A O 1
ATOM 901 N N . LYS A 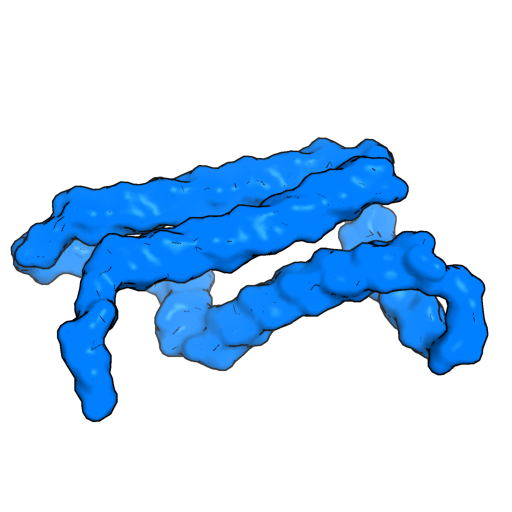1 112 ? 11.573 -19.454 -16.465 1.00 52.16 112 LYS A N 1
ATOM 902 C CA . LYS A 1 112 ? 10.974 -18.931 -17.708 1.00 52.16 112 LYS A CA 1
ATOM 903 C C . LYS A 1 112 ? 9.442 -18.853 -17.608 1.00 52.16 112 LYS A C 1
ATOM 905 O O . LYS A 1 112 ? 8.856 -17.945 -18.174 1.00 52.16 112 LYS A O 1
ATOM 910 N N . ILE A 1 113 ? 8.819 -19.740 -16.826 1.00 56.59 113 ILE A N 1
ATOM 911 C CA . ILE A 1 113 ? 7.381 -19.748 -16.530 1.00 56.59 113 ILE A CA 1
ATOM 912 C C . ILE A 1 113 ? 6.960 -18.568 -15.645 1.00 56.59 113 ILE A C 1
ATOM 914 O O . ILE A 1 113 ? 6.005 -17.895 -16.000 1.00 56.59 113 ILE A O 1
ATOM 918 N N . TYR A 1 114 ? 7.656 -18.263 -14.546 1.00 56.09 114 TYR A N 1
ATOM 919 C CA . TYR A 1 114 ? 7.263 -17.181 -13.629 1.00 56.09 114 TYR A CA 1
ATOM 920 C C . TYR A 1 114 ? 7.563 -15.808 -14.233 1.00 56.09 114 TYR A C 1
ATOM 922 O O . TYR A 1 114 ? 6.725 -14.915 -14.185 1.00 56.09 114 TYR A O 1
ATOM 930 N N . CYS A 1 115 ? 8.711 -15.659 -14.904 1.00 52.50 115 CYS A N 1
ATOM 931 C CA . CYS A 1 115 ? 9.024 -14.452 -15.668 1.00 52.50 115 CYS A CA 1
ATOM 932 C C . CYS A 1 115 ? 8.022 -14.248 -16.819 1.00 52.50 115 CYS A C 1
ATOM 934 O O . CYS A 1 115 ? 7.583 -13.124 -17.040 1.00 52.50 115 CYS A O 1
ATOM 936 N N . PHE A 1 116 ? 7.594 -15.316 -17.512 1.00 57.06 116 PHE A N 1
ATOM 937 C CA . PHE A 1 116 ? 6.546 -15.228 -18.535 1.00 57.06 116 PHE A CA 1
ATOM 938 C C . PHE A 1 116 ? 5.188 -14.880 -17.929 1.00 57.06 116 PHE A C 1
ATOM 940 O O . PHE A 1 116 ? 4.568 -13.948 -18.417 1.00 57.06 116 PHE A O 1
ATOM 947 N N . TYR A 1 117 ? 4.745 -15.554 -16.862 1.00 58.81 117 TYR A N 1
ATOM 948 C CA . TYR A 1 117 ? 3.439 -15.324 -16.235 1.00 58.81 117 TYR A CA 1
ATOM 949 C C . TYR A 1 117 ? 3.343 -13.924 -15.636 1.00 58.81 117 TYR A C 1
ATOM 951 O O . TYR A 1 117 ? 2.370 -13.225 -15.885 1.00 58.81 117 TYR A O 1
ATOM 959 N N . VAL A 1 118 ? 4.377 -13.467 -14.924 1.00 59.44 118 VAL A N 1
ATOM 960 C CA . VAL A 1 118 ? 4.418 -12.113 -14.359 1.00 59.44 118 VAL A CA 1
ATOM 961 C C . VAL A 1 118 ? 4.534 -11.075 -15.473 1.00 59.44 118 VAL A C 1
ATOM 963 O O . VAL A 1 118 ? 3.771 -10.116 -15.460 1.00 59.44 118 VAL A O 1
ATOM 966 N N . LYS A 1 119 ? 5.378 -11.268 -16.500 1.00 57.72 119 LYS A N 1
ATOM 967 C CA . LYS A 1 119 ? 5.402 -10.343 -17.650 1.00 57.72 119 LYS A CA 1
ATOM 968 C C . LYS A 1 119 ? 4.082 -10.342 -18.418 1.00 57.72 119 LYS A C 1
ATOM 970 O O . LYS A 1 119 ? 3.686 -9.276 -18.866 1.00 57.72 119 LYS A O 1
ATOM 975 N N . HIS A 1 120 ? 3.394 -11.474 -18.573 1.00 57.53 120 HIS A N 1
ATOM 976 C CA . HIS A 1 120 ? 2.086 -11.535 -19.230 1.00 57.53 120 HIS A CA 1
ATOM 977 C C . HIS A 1 120 ? 1.022 -10.851 -18.380 1.00 57.53 120 HIS A C 1
ATOM 979 O O . HIS A 1 120 ? 0.341 -9.980 -18.890 1.00 57.53 120 HIS A O 1
ATOM 985 N N . VAL A 1 121 ? 0.912 -11.170 -17.091 1.00 61.00 121 VAL A N 1
ATOM 986 C CA . VAL A 1 121 ? -0.065 -10.563 -16.176 1.00 61.00 121 VAL A CA 1
ATOM 987 C C . VAL A 1 121 ? 0.174 -9.061 -16.041 1.00 61.00 121 VAL A C 1
ATOM 989 O O . VAL A 1 121 ? -0.764 -8.288 -16.195 1.00 61.00 121 VAL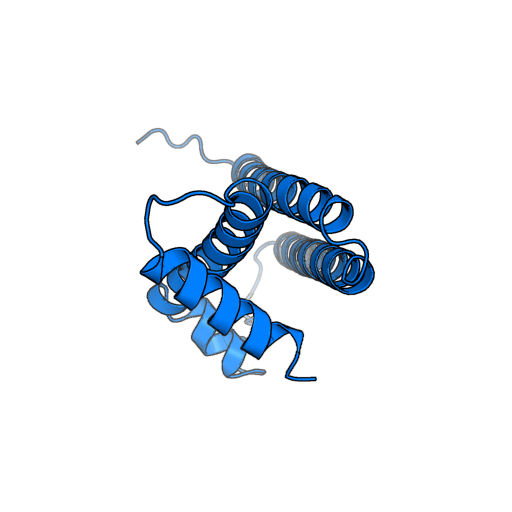 A O 1
ATOM 992 N N . VAL A 1 122 ? 1.421 -8.622 -15.856 1.00 58.72 122 VAL A N 1
ATOM 993 C CA . VAL A 1 122 ? 1.769 -7.195 -15.812 1.00 58.72 122 VAL A CA 1
ATOM 994 C C . VAL A 1 122 ? 1.506 -6.540 -17.167 1.00 58.72 122 VAL A C 1
ATOM 996 O O . VAL A 1 122 ? 0.904 -5.480 -17.207 1.00 58.72 122 VAL A O 1
ATOM 999 N N . LYS A 1 123 ? 1.854 -7.165 -18.299 1.00 55.22 123 LYS A N 1
ATOM 1000 C CA . LYS A 1 123 ? 1.528 -6.620 -19.628 1.00 55.22 123 LYS A CA 1
ATOM 1001 C C . LYS A 1 123 ? 0.012 -6.534 -19.845 1.00 55.22 123 LYS A C 1
ATOM 1003 O O . LYS A 1 123 ? -0.459 -5.494 -20.281 1.00 55.22 123 LYS A O 1
ATOM 1008 N N . TYR A 1 124 ? -0.769 -7.545 -19.486 1.00 54.59 124 TYR A N 1
ATOM 1009 C CA . TYR A 1 124 ? -2.233 -7.515 -19.589 1.00 54.59 124 TYR A CA 1
ATOM 1010 C C . TYR A 1 124 ? -2.867 -6.462 -18.667 1.00 54.59 124 TYR A C 1
ATOM 1012 O O . TYR A 1 124 ? -3.792 -5.778 -19.090 1.00 54.59 124 TYR A O 1
ATOM 1020 N N . LEU A 1 125 ? -2.351 -6.275 -17.449 1.00 52.81 125 LEU A N 1
ATOM 1021 C CA . LEU A 1 125 ? -2.856 -5.272 -16.503 1.00 52.81 125 LEU A CA 1
ATOM 1022 C C . LEU A 1 125 ? -2.408 -3.841 -16.836 1.00 52.81 125 LEU A C 1
ATOM 1024 O O . LEU A 1 125 ? -3.105 -2.893 -16.496 1.00 52.81 125 LEU A O 1
ATOM 1028 N N . VAL A 1 126 ? -1.257 -3.673 -17.493 1.00 49.56 126 VAL A N 1
ATOM 1029 C CA . VAL A 1 126 ? -0.614 -2.363 -17.701 1.00 49.56 126 VAL A CA 1
ATOM 1030 C C . VAL A 1 126 ? -0.713 -1.860 -19.150 1.00 49.56 126 VAL A C 1
ATOM 1032 O O . VAL A 1 126 ? -0.633 -0.659 -19.378 1.00 49.56 126 VAL A O 1
ATOM 1035 N N . THR A 1 127 ? -0.902 -2.739 -20.142 1.00 44.16 127 THR A N 1
ATOM 1036 C CA . THR A 1 127 ? -1.148 -2.363 -21.557 1.00 44.16 127 THR A CA 1
ATOM 1037 C C . THR A 1 127 ? -2.582 -2.630 -22.027 1.00 44.16 127 THR A C 1
ATOM 1039 O O . THR A 1 127 ? -2.862 -2.514 -23.215 1.00 44.16 127 THR A O 1
ATOM 1042 N N . GLY A 1 128 ? -3.486 -2.986 -21.107 1.00 42.62 128 GLY A N 1
ATOM 1043 C CA . GLY A 1 128 ? -4.920 -3.175 -21.363 1.00 42.62 128 GLY A CA 1
ATOM 1044 C C . GLY A 1 128 ? -5.784 -1.909 -21.248 1.00 42.62 128 GLY A C 1
ATOM 1045 O O . GLY A 1 128 ? -7.005 -2.028 -21.312 1.00 42.62 128 GLY A O 1
ATOM 1046 N N . PHE A 1 129 ? -5.174 -0.731 -21.082 1.00 39.19 129 PHE A N 1
ATOM 1047 C CA . PHE A 1 129 ? -5.803 0.592 -21.172 1.00 39.19 129 PHE A CA 1
ATOM 1048 C C . PHE A 1 129 ? -4.974 1.499 -22.082 1.00 39.19 129 PHE A C 1
ATOM 1050 O O . PHE A 1 129 ? -3.723 1.431 -21.990 1.00 39.19 129 PHE A O 1
#

Sequence (129 aa):
MFNQSTKFGGMLDQLTDRCGTMGLVAVLAHFYPKYMFLYLMSMSIDIACHWIYLHTTVLQGKTSHKFIDMSENPIMSIYYTNRTVLFLMCFGNEAFYASLYLLYFTEGPISKIYCFYVKHVVKYLVTGF

Radius of gyration: 18.57 Å; chains: 1; bounding box: 43×31×50 Å

InterPro domains:
  IPR043130 CDP-alcohol phosphatidyltransferase, transmembrane domain [G3DSA:1.20.120.1760] (1-116)

pLDDT: mean 73.39, std 15.8, range [38.66, 91.94]

Organism: Acanthoscelides obtectus (NCBI:txid200917)

Foldseek 3Di:
DDPPDDPVNVLVVVVVVLVVLLVLLCVLCVLCVVCVVVSVVVNVVVVVVVVVVVVVVVVPVDDDDDPPPCVVDVVSVCCVVDPVNVCCVVVVSSVLSVLSVVLSVDPDDPDPPSNVVNCVVCCCVPVVD

Secondary structure (DSSP, 8-state):
------HHHHHHHHHHHHHHHHHHHHHHHHH-GGGHHHHHHHHHHHHHHHHHHHHHHHHTTT-S-----TTS-HHHHHHHH-HHHHHHHHHHHHHHHHHHHHHHH--STT-HHHHHHHHHHHHHHHS--

=== Feature glossary ===
Reading guide. The protein is described through the following features:

Foldseek 3Di. A 3Di character summarizes, for each residue, the relative orientation of the Cα frame of its nearest spatial neighbor. Because it encodes fold topology rather than chemistry, 3Di alignments detect remote structural similarity that sequence alignment misses.

Contact-map, Ramachandran, and PAE plots. Plot images: a contact map (which residues are close in 3D, as an N×N binary image), a Ramachandran scatter (backbone torsion angles, revealing secondary-structure composition at a glance), and — for AlphaFold structures — a PAE heatmap (pairwise prediction confidence).

Radius of gyration, Cα contacts, bounding box. Radius of gyration (Rg) is the root-mean-square distance of Cα atoms from their centroid — a single number for overall size and compactness. A globular domain of N residues has Rg ≈ 2.2·N^0.38 Å; an extended or disordered chain has a much larger Rg. The Cα contact count is the number of resi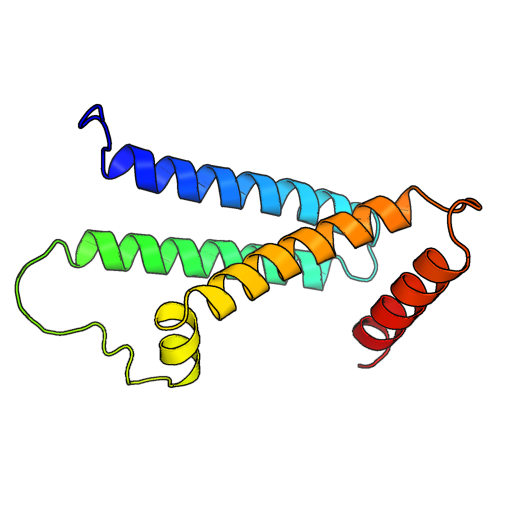due pairs whose Cα atoms are within 8 Å and are more than four positions apart in sequence — a standard proxy for tertiary packing density. The bounding box is the smallest axis-aligned box enclosing all Cα atoms.

Secondary structure (8-state, DSSP). Eight-state secondary structure (DSSP): H is the canonical α-helix, G the tighter 3₁₀-helix, I the wider π-helix; E/B are β-structure, T and S are turns and bends, and '-' is everything else. DSSP derives these from the pattern of main-chain N–H···O=C hydrogen bonds, not from the sequence.

B-factor. B-factor (Debye–Waller factor) reflects atomic displacement in the crystal lattice. It is an experimental observable (units Å²), not a prediction; low values mean the atom is pinned down, high values mean it moves or is heterogeneous across the crystal.

pLDDT. pLDDT is the predicted lDDT-Cα score: AlphaFold's confidence that the local environment of each residue (all inter-atomic distances within 15 Å) is correctly placed. It is a per-residue number between 0 and 100, with higher meaning more reliable.

Nearest PDB structures. Nearest PDB neighbors are the top structural matches found by Foldseek when searching this structure against the entire Protein Data Bank. Each hit reports a TM-score (0 to 1; >0.5 almost always implies the same fold) and an E-value. These are *structural* homologs — they may share no detectable sequence similarity.

Solvent-accessible surface area. Accessible surface area quantifies burial. A residue with SASA near zero is packed into the hydrophobic core; one with SASA >100 Å² sits on the surface. Computed here via the Shrake–Rupley numerical algorithm with a 1.4 Å probe.

Rendered structure images. Structure images are PyMOL renders from six orthogonal camera directions. Cartoon representation draws helices as coils and strands a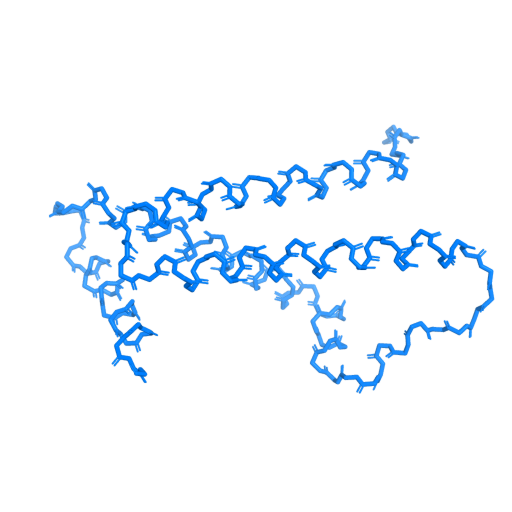s arrows; sticks shows the backbone as bonds; surface shows the solvent-excluded envelope. Rainbow coloring maps sequence position to hue (blue→red, N→C); chain coloring assigns a distinct color per polypeptide.

Backbone torsions (φ/ψ). φ (phi) and ψ (psi) are the two rotatable backbone dihedrals per residue: φ is the C(i-1)–N–Cα–C torsion, ψ is the N–Cα–C–N(i+1) torsion, both in degrees on (−180°, 180°]. α-helical residues cluster near (−60°, −45°); β-strand residues near (−120°, +130°). A Ramachandran plot is simply a scatter of (φ, ψ) for every residue.

Predicted aligned error. Predicted Aligned Error (PAE) is an AlphaFold confidence matrix: entry (i, j) is the expected error in the position of residue j, in ångströms, when the prediction is superimposed on the true structure at residue i. Low PAE within a block of residues means that block is internally rigid and well-predicted; high PAE between two blocks means their relative placement is uncertain even if each block individually is confident.

mmCIF coordinates. Structure coordinates are given as an mmCIF _atom_site loop: one row per atom with element, residue name, chain id, sequence number, and x/y/z position in Å. Only the four main-chain atoms per residue are included here; side chains are omitted to keep the record compact.

InterPro / GO / CATH / organism. Database cross-references. InterPro integrates a dozen domain/family signature databases into unified entries with residue-range hits. GO terms attach function/process/location labels with evidence codes. CATH codes position the fold in a four-level structural taxonomy. Organism is the NCBI-taxonomy species name.

Secondary structure (3-state, P-SEA). SS3 is a coarse helix/strand/coil call (letters a/b/c) made by the P-SEA algorithm from inter-Cα distances and dihedrals. It is less detailed than DSSP but needs only Cα positions.

Sequence. Sequence gives the chain of amino acids in standard one-letter code (A=alanine, C=cysteine, …, Y=tyrosine), read N→C. It is the only feature that is directly encoded by the gene; all structural features are derived from the folded form of this sequence.